Protein AF-A0A3D5CES0-F1 (afdb_monomer)

Solvent-accessible surface area (backbone atoms only — not comparable to full-atom values): 4283 Å² total; per-residue (Å²): 135,74,72,70,58,62,68,55,61,76,72,49,70,89,75,78,64,77,59,65,66,59,52,50,50,57,50,47,50,55,36,42,51,52,32,66,39,83,89,49,58,72,68,59,17,51,50,30,43,51,51,34,51,55,51,51,53,50,42,51,67,51,51,51,49,50,51,53,54,64,72,77,103

Nearest PDB structures (foldseek):
  8ovc-assembly1_I  TM=5.260E-01  e=6.350E+00  Mycolicibacterium smegmatis
  9ftz-assembly1_P  TM=5.228E-01  e=8.327E+00  Mycolicibacterium smegmatis
  9dm1-assembly1_P  TM=5.274E-01  e=7.781E+00  Mycolicibacterium smegmatis MC2 155

Foldseek 3Di:
DCVVVVVVVVPDDPPPDDDPLVVLVVVLVVLQVQLVDPVDDPVSSVVSVVVSVVSVVCCVVPVVVVVVVVVVD

Structure (mmCIF, N/CA/C/O backbone):
data_AF-A0A3D5CES0-F1
#
_entry.id   AF-A0A3D5CES0-F1
#
loop_
_atom_site.group_PDB
_atom_site.id
_atom_site.type_symbol
_atom_site.label_atom_id
_atom_site.label_alt_id
_atom_site.label_comp_id
_atom_site.label_asym_id
_atom_site.label_entity_id
_atom_site.label_seq_id
_atom_site.pdbx_PDB_ins_code
_atom_site.Cartn_x
_atom_site.Cartn_y
_atom_site.Cartn_z
_atom_site.occupancy
_atom_site.B_iso_or_equiv
_atom_site.auth_seq_id
_atom_site.auth_comp_id
_atom_site.auth_asym_id
_atom_site.auth_atom_id
_atom_site.pdbx_PDB_model_num
ATOM 1 N N . ASP A 1 1 ? 35.790 -24.644 -9.808 1.00 53.56 1 ASP A N 1
ATOM 2 C CA . ASP A 1 1 ? 34.947 -25.029 -10.943 1.00 53.56 1 ASP A CA 1
ATOM 3 C C . ASP A 1 1 ? 33.617 -24.293 -10.812 1.00 53.56 1 ASP A C 1
ATOM 5 O O . ASP A 1 1 ? 32.727 -24.754 -10.113 1.00 53.56 1 ASP A O 1
ATOM 9 N N . PHE A 1 2 ? 33.566 -23.052 -11.306 1.00 57.28 2 PHE A N 1
ATOM 10 C CA . PHE A 1 2 ? 32.391 -22.167 -11.209 1.00 57.28 2 PHE A CA 1
ATOM 11 C C . PHE A 1 2 ? 31.526 -22.215 -12.483 1.00 57.28 2 PHE A C 1
ATOM 13 O O . PHE A 1 2 ? 30.416 -21.691 -12.478 1.00 57.28 2 PHE A O 1
ATOM 20 N N . ASP A 1 3 ? 31.998 -22.888 -13.539 1.00 59.81 3 ASP A N 1
ATOM 21 C CA . ASP A 1 3 ? 31.286 -23.027 -14.818 1.00 59.81 3 ASP A CA 1
ATOM 22 C C . ASP A 1 3 ? 30.070 -23.962 -14.724 1.00 59.81 3 ASP A C 1
ATOM 24 O O . ASP A 1 3 ? 29.119 -23.827 -15.490 1.00 59.81 3 ASP A O 1
ATOM 28 N N . SER A 1 4 ? 30.032 -24.866 -13.737 1.00 60.59 4 SER A N 1
ATOM 29 C CA . SER A 1 4 ? 28.888 -25.765 -13.526 1.00 60.59 4 SER A CA 1
ATO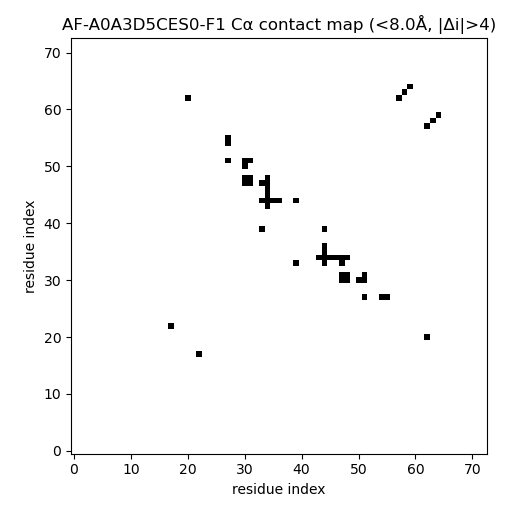M 30 C C . SER A 1 4 ? 27.597 -25.043 -13.111 1.00 60.59 4 SER A C 1
ATOM 32 O O . SER A 1 4 ? 26.518 -25.612 -13.270 1.00 60.59 4 SER A O 1
ATOM 34 N N . ALA A 1 5 ? 27.676 -23.828 -12.556 1.00 60.66 5 ALA A N 1
ATOM 35 C CA . ALA A 1 5 ? 26.501 -23.110 -12.057 1.00 60.66 5 ALA A CA 1
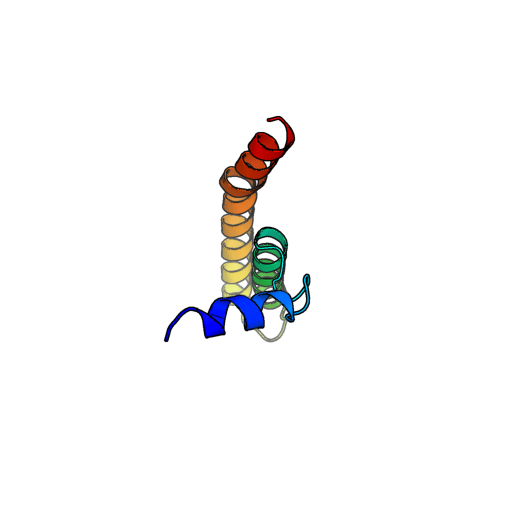ATOM 36 C C . ALA A 1 5 ? 25.663 -22.485 -13.185 1.00 60.66 5 ALA A C 1
ATOM 38 O O . ALA A 1 5 ? 24.442 -22.418 -13.068 1.00 60.66 5 ALA A O 1
ATOM 39 N N . ALA A 1 6 ? 26.298 -22.079 -14.289 1.00 61.44 6 ALA A N 1
ATOM 40 C CA . ALA A 1 6 ? 25.612 -21.472 -15.430 1.00 61.44 6 ALA A CA 1
ATOM 41 C C . ALA A 1 6 ? 24.652 -22.460 -16.118 1.00 61.44 6 ALA A C 1
ATOM 43 O O . ALA A 1 6 ? 23.539 -22.094 -16.475 1.00 61.44 6 ALA A O 1
ATOM 44 N N . ALA A 1 7 ? 25.038 -23.738 -16.208 1.00 62.31 7 ALA A N 1
ATOM 45 C CA . ALA A 1 7 ? 24.209 -24.788 -16.802 1.00 62.31 7 ALA A CA 1
ATOM 46 C C . ALA A 1 7 ? 22.939 -25.113 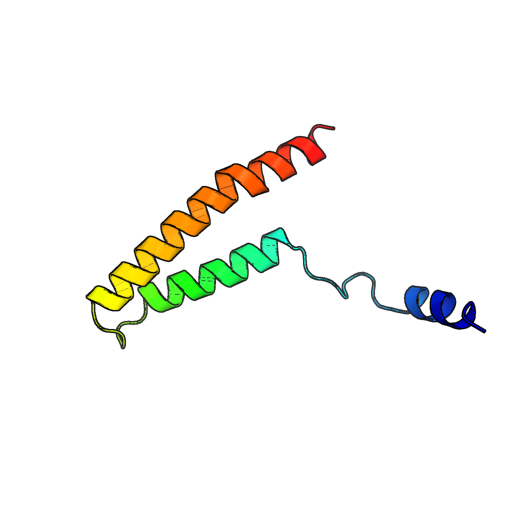-15.989 1.00 62.31 7 ALA A C 1
ATOM 48 O O . ALA A 1 7 ? 21.979 -25.653 -16.533 1.00 62.31 7 ALA A O 1
ATOM 49 N N . ALA A 1 8 ? 22.925 -24.809 -14.686 1.00 65.31 8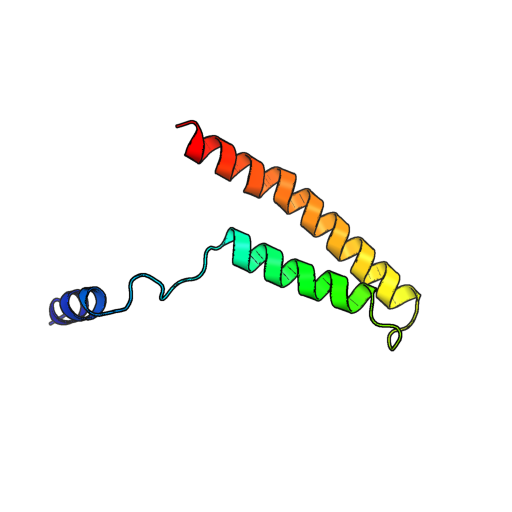 ALA A N 1
ATOM 50 C CA . ALA A 1 8 ? 21.763 -25.048 -13.833 1.00 65.31 8 ALA A CA 1
ATOM 51 C C . ALA A 1 8 ? 20.676 -23.974 -14.007 1.00 65.31 8 ALA A C 1
ATOM 53 O O . ALA A 1 8 ? 19.496 -24.279 -13.841 1.00 65.31 8 ALA A O 1
ATOM 54 N N . ASP A 1 9 ? 21.056 -22.741 -14.353 1.00 69.12 9 ASP A N 1
ATOM 55 C CA . ASP A 1 9 ? 20.131 -21.605 -14.466 1.00 69.12 9 ASP A CA 1
ATOM 56 C C . ASP A 1 9 ? 19.256 -21.688 -15.736 1.00 69.12 9 ASP A C 1
ATOM 58 O O . ASP A 1 9 ? 18.097 -21.265 -15.717 1.00 69.12 9 ASP A O 1
ATOM 62 N N . ASP A 1 10 ? 19.768 -22.337 -16.792 1.00 73.19 10 ASP A N 1
ATOM 63 C CA . ASP A 1 10 ? 19.051 -22.635 -18.046 1.00 73.19 10 ASP A CA 1
ATOM 64 C C . ASP A 1 10 ? 17.943 -23.695 -17.886 1.00 73.19 10 ASP A C 1
ATOM 66 O O . ASP A 1 10 ? 17.040 -23.788 -18.718 1.00 73.19 10 ASP A O 1
ATOM 70 N N . LEU A 1 11 ? 17.987 -24.500 -16.816 1.00 83.88 11 LEU A N 1
ATOM 71 C CA . LEU A 1 11 ? 16.974 -25.523 -16.518 1.00 83.88 11 LEU A CA 1
ATOM 72 C C . LEU A 1 11 ? 15.843 -25.007 -15.625 1.00 83.88 11 LEU A C 1
ATOM 74 O O . LEU A 1 11 ? 14.858 -25.716 -15.399 1.00 83.88 11 LEU A O 1
ATOM 78 N N . LEU A 1 12 ? 15.982 -23.799 -15.081 1.00 84.50 12 LEU A N 1
ATOM 79 C CA . LEU A 1 12 ? 14.974 -23.234 -14.202 1.00 84.50 12 LEU A CA 1
ATOM 80 C C . LEU A 1 12 ? 13.802 -22.658 -15.011 1.00 84.50 12 LEU A C 1
ATOM 82 O O . LEU A 1 12 ? 14.014 -22.076 -16.077 1.00 84.50 12 LEU A O 1
ATOM 86 N N . PRO A 1 13 ? 12.564 -22.738 -14.489 1.00 86.44 13 PRO A N 1
ATOM 87 C CA . PRO A 1 13 ? 11.403 -22.145 -15.142 1.00 86.44 13 PRO A CA 1
ATOM 88 C C . PRO A 1 13 ? 11.607 -20.653 -15.442 1.00 86.44 13 PRO A C 1
ATOM 90 O O . PRO A 1 13 ? 12.195 -19.911 -14.646 1.00 86.44 13 PRO A O 1
ATOM 93 N N . ILE A 1 14 ? 11.115 -20.215 -16.602 1.00 83.38 14 ILE A N 1
ATOM 94 C CA . ILE A 1 14 ? 11.218 -18.823 -17.071 1.00 83.38 14 ILE A CA 1
ATOM 95 C C . ILE A 1 14 ? 10.370 -17.879 -16.197 1.00 83.38 14 ILE A C 1
ATOM 97 O O . ILE A 1 14 ? 10.712 -16.714 -16.022 1.00 83.38 14 ILE A O 1
ATOM 101 N N . ASP A 1 15 ? 9.300 -18.389 -15.595 1.00 86.12 15 ASP A N 1
ATOM 102 C CA . ASP A 1 15 ? 8.334 -17.676 -14.753 1.00 86.12 15 ASP A CA 1
ATOM 103 C C . ASP A 1 15 ? 8.659 -17.731 -13.249 1.00 86.12 15 ASP A C 1
ATOM 105 O O . ASP A 1 15 ? 7.819 -17.425 -12.405 1.00 86.12 15 ASP A O 1
ATOM 109 N N . ARG A 1 16 ? 9.898 -18.078 -12.884 1.00 87.06 16 ARG A N 1
ATOM 110 C CA . ARG A 1 16 ? 10.329 -18.179 -11.477 1.00 87.06 16 ARG A CA 1
ATOM 111 C C . ARG A 1 16 ? 10.389 -16.844 -10.725 1.0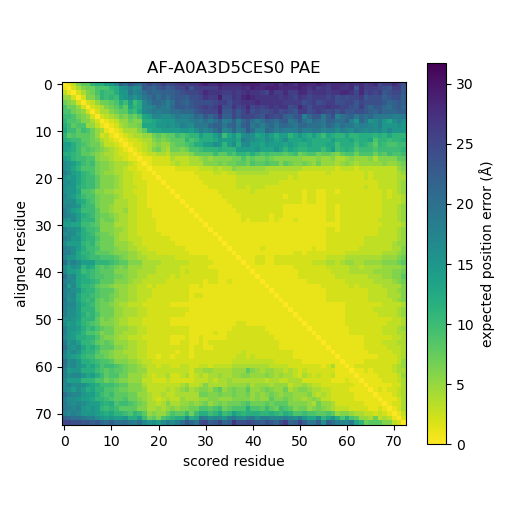0 87.06 16 ARG A C 1
ATOM 113 O O . ARG A 1 16 ? 10.522 -16.842 -9.502 1.00 87.06 16 ARG A O 1
ATOM 120 N N . PHE A 1 17 ? 10.321 -15.720 -11.438 1.00 88.25 17 PHE A N 1
ATOM 121 C CA . PHE A 1 17 ? 10.321 -14.378 -10.862 1.00 88.25 17 PHE A CA 1
ATOM 122 C C . PHE A 1 17 ? 9.012 -13.660 -11.165 1.00 88.25 17 PHE A C 1
ATOM 124 O O . PHE A 1 17 ? 8.498 -13.707 -12.281 1.00 88.25 17 PHE A O 1
ATOM 131 N N . LEU A 1 18 ? 8.501 -12.950 -10.163 1.00 89.06 18 LEU A N 1
ATOM 132 C CA . LEU A 1 18 ? 7.341 -12.087 -10.324 1.00 89.06 18 LEU A CA 1
ATOM 133 C C . LEU A 1 18 ? 7.754 -10.742 -10.920 1.00 89.06 18 LEU A C 1
ATOM 135 O O . LEU A 1 18 ? 8.837 -10.224 -10.633 1.00 89.06 18 LEU A O 1
ATOM 139 N N . ASP A 1 19 ? 6.847 -10.146 -11.693 1.00 91.75 19 ASP A N 1
ATOM 140 C CA . ASP A 1 19 ? 6.988 -8.760 -12.123 1.00 91.75 19 ASP A CA 1
ATOM 141 C C . ASP A 1 19 ? 7.066 -7.844 -10.891 1.00 91.75 19 ASP A C 1
ATOM 143 O O . ASP A 1 19 ? 6.301 -7.972 -9.923 1.00 91.75 19 ASP A O 1
ATOM 147 N N . ARG A 1 20 ? 8.045 -6.942 -10.901 1.00 92.25 20 ARG A N 1
ATOM 148 C CA . ARG A 1 20 ? 8.358 -6.097 -9.749 1.00 92.25 20 ARG A CA 1
ATOM 149 C C . ARG A 1 20 ? 7.223 -5.119 -9.464 1.00 92.25 20 ARG A C 1
ATOM 151 O O . ARG A 1 20 ? 6.914 -4.865 -8.300 1.00 92.25 20 ARG A O 1
ATOM 158 N N . GLU A 1 21 ? 6.631 -4.549 -10.502 1.00 94.06 21 GLU A N 1
ATOM 159 C CA . GLU A 1 21 ? 5.551 -3.581 -10.422 1.00 94.06 21 GLU A CA 1
ATOM 160 C C . GLU A 1 21 ? 4.266 -4.256 -9.923 1.00 94.06 21 GLU A C 1
ATOM 162 O O . GLU A 1 21 ? 3.620 -3.722 -9.020 1.00 94.06 21 GLU A O 1
ATOM 167 N N . LEU A 1 22 ? 3.955 -5.467 -10.398 1.00 93.94 22 LEU A N 1
ATOM 168 C CA . LEU A 1 22 ? 2.855 -6.276 -9.856 1.00 93.94 22 LEU A CA 1
ATOM 169 C C . LEU A 1 22 ? 3.085 -6.666 -8.391 1.00 93.94 22 LEU A C 1
ATOM 171 O O . LEU A 1 22 ? 2.164 -6.576 -7.581 1.00 93.94 22 LEU A O 1
ATOM 175 N N . SER A 1 23 ? 4.312 -7.044 -8.024 1.00 95.50 23 SER A N 1
ATOM 176 C CA . SER A 1 23 ? 4.658 -7.358 -6.630 1.00 95.50 23 SER A CA 1
ATOM 177 C C . SER A 1 23 ? 4.479 -6.143 -5.715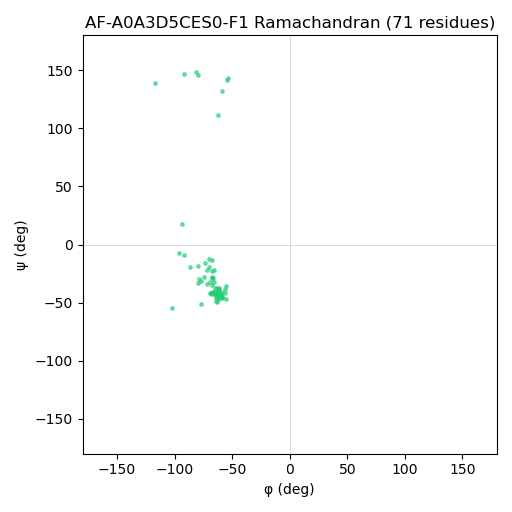 1.00 95.50 23 SER A C 1
ATOM 179 O O . SER A 1 23 ? 3.984 -6.269 -4.596 1.00 95.50 23 SER A O 1
ATOM 181 N N . TRP A 1 24 ? 4.835 -4.950 -6.200 1.00 96.06 24 TRP A N 1
ATOM 182 C CA . TRP A 1 24 ? 4.624 -3.701 -5.472 1.00 96.06 24 TRP A CA 1
ATOM 183 C C . TRP A 1 24 ? 3.128 -3.401 -5.290 1.00 96.06 24 TRP A C 1
ATOM 185 O O . TRP A 1 24 ? 2.703 -3.049 -4.190 1.00 96.06 24 TRP A O 1
ATOM 195 N N . LEU A 1 25 ? 2.310 -3.591 -6.332 1.00 97.06 25 LEU A N 1
ATOM 196 C CA . LEU A 1 25 ? 0.856 -3.409 -6.239 1.00 97.06 25 LEU A CA 1
ATOM 197 C C . LEU A 1 25 ? 0.221 -4.399 -5.258 1.00 97.06 25 LEU A C 1
ATOM 199 O O . LEU A 1 25 ? -0.608 -3.999 -4.445 1.00 97.06 25 LEU A O 1
ATOM 203 N N . ALA A 1 26 ? 0.645 -5.664 -5.281 1.00 97.44 26 ALA A N 1
ATOM 204 C CA . ALA A 1 26 ? 0.182 -6.675 -4.334 1.00 97.44 26 ALA A CA 1
ATOM 205 C C . ALA A 1 26 ? 0.530 -6.307 -2.884 1.00 97.44 26 ALA A C 1
ATOM 207 O O . ALA A 1 26 ? -0.280 -6.516 -1.985 1.00 97.44 26 ALA A O 1
ATOM 208 N N . PHE A 1 27 ? 1.703 -5.713 -2.650 1.00 97.69 27 PHE A N 1
ATOM 209 C CA . PHE A 1 27 ? 2.051 -5.163 -1.342 1.00 97.69 27 PHE A CA 1
ATOM 210 C C . PHE A 1 27 ? 1.115 -4.015 -0.941 1.00 97.69 27 PHE A C 1
ATOM 212 O O . PHE A 1 27 ? 0.557 -4.047 0.154 1.00 97.69 27 PHE A O 1
ATOM 219 N N . ASN A 1 28 ? 0.891 -3.027 -1.816 1.00 98.19 28 ASN A N 1
ATOM 220 C CA . ASN A 1 28 ? 0.041 -1.884 -1.471 1.00 98.19 28 ASN A CA 1
ATOM 221 C C . ASN A 1 28 ? -1.433 -2.291 -1.282 1.00 98.19 28 ASN A C 1
ATOM 223 O O . ASN A 1 28 ? -2.133 -1.708 -0.459 1.00 98.19 28 ASN A O 1
ATOM 227 N N . GLN A 1 29 ? -1.884 -3.349 -1.963 1.00 98.56 29 GLN A N 1
ATOM 228 C CA . GLN A 1 29 ? -3.187 -3.969 -1.718 1.00 98.56 29 GLN A CA 1
ATOM 229 C C . GLN A 1 29 ? -3.319 -4.463 -0.269 1.00 98.56 29 GLN A C 1
ATOM 231 O O . GLN A 1 29 ? -4.352 -4.242 0.352 1.00 98.56 29 GLN A O 1
ATOM 236 N N . ARG A 1 30 ? -2.270 -5.061 0.313 1.00 98.62 30 ARG A N 1
ATOM 237 C CA . ARG A 1 30 ? -2.291 -5.477 1.729 1.00 98.62 30 ARG A CA 1
ATOM 238 C C . ARG A 1 30 ? -2.378 -4.294 2.689 1.00 98.62 30 ARG A C 1
ATOM 240 O O . ARG A 1 30 ? -3.003 -4.408 3.736 1.00 98.62 30 ARG A O 1
ATOM 247 N N . VAL A 1 31 ? -1.791 -3.152 2.335 1.00 98.62 31 VAL A N 1
ATOM 248 C CA . VAL A 1 31 ? -1.935 -1.917 3.124 1.00 98.62 31 VAL A CA 1
ATOM 249 C C . VAL A 1 31 ? -3.386 -1.426 3.099 1.00 98.62 31 VAL A C 1
ATOM 251 O O . VAL A 1 31 ? -3.914 -1.032 4.137 1.00 98.62 31 VAL A O 1
ATOM 254 N N . LEU A 1 32 ? -4.050 -1.493 1.940 1.00 98.75 32 LEU A N 1
ATOM 255 C CA . LEU A 1 32 ? -5.466 -1.141 1.817 1.00 98.75 32 LEU A CA 1
ATOM 256 C C . LEU A 1 32 ? -6.366 -2.088 2.619 1.00 98.75 32 LEU A C 1
ATOM 258 O O . LEU A 1 32 ? -7.260 -1.622 3.317 1.00 98.75 32 LEU A O 1
ATOM 262 N N . GLU A 1 33 ? -6.091 -3.392 2.588 1.00 98.75 33 GLU A N 1
ATOM 263 C CA . GLU A 1 33 ? -6.833 -4.381 3.382 1.00 98.75 33 GLU A CA 1
ATOM 264 C C . GLU A 1 33 ? -6.799 -4.054 4.887 1.00 98.75 33 GLU A C 1
ATOM 266 O O . GLU A 1 33 ? -7.819 -4.169 5.562 1.00 98.75 33 GLU A O 1
ATOM 271 N N . LEU A 1 34 ? -5.667 -3.563 5.413 1.00 98.69 34 LEU A N 1
ATOM 272 C CA . LEU A 1 34 ? -5.576 -3.093 6.804 1.00 98.69 34 LEU A CA 1
ATOM 273 C C . LEU A 1 34 ? -6.413 -1.827 7.049 1.00 98.69 34 LEU A C 1
ATOM 275 O O . LEU A 1 34 ? -7.012 -1.670 8.108 1.00 98.69 34 LEU A O 1
ATOM 279 N N . ALA A 1 35 ? -6.518 -0.920 6.078 1.00 98.69 35 ALA A N 1
ATOM 280 C CA . ALA A 1 35 ? -7.413 0.234 6.197 1.00 98.69 35 ALA A CA 1
ATOM 281 C C . AL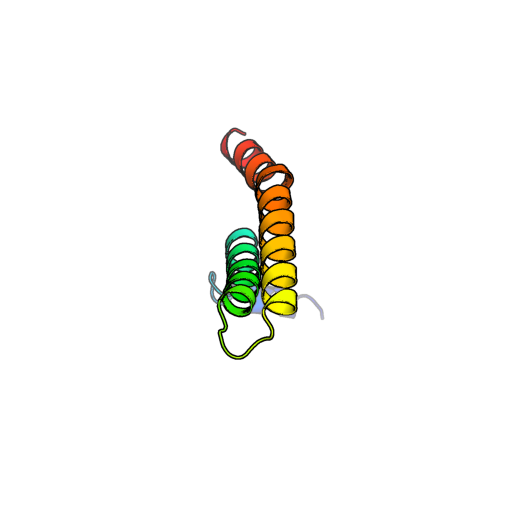A A 1 35 ? -8.905 -0.171 6.199 1.00 98.69 35 ALA A C 1
ATOM 283 O O . ALA A 1 35 ? -9.757 0.505 6.793 1.00 98.69 35 ALA A O 1
ATOM 284 N N . GLU A 1 36 ? -9.240 -1.281 5.547 1.00 98.62 36 GLU A N 1
ATOM 285 C CA . GLU A 1 36 ? -10.603 -1.804 5.434 1.00 98.62 36 GLU A CA 1
ATOM 286 C C . GLU A 1 36 ? -11.015 -2.699 6.611 1.00 98.62 36 GLU A C 1
ATOM 288 O O . GLU A 1 36 ? -12.215 -2.834 6.853 1.00 98.62 36 GLU A O 1
ATOM 293 N N . ASP A 1 37 ? -10.062 -3.236 7.380 1.00 98.69 37 ASP A N 1
ATOM 294 C CA . ASP A 1 37 ? -10.325 -4.158 8.489 1.00 98.69 37 ASP A CA 1
ATOM 295 C C . ASP A 1 37 ? -11.163 -3.504 9.611 1.00 98.69 37 ASP A C 1
ATOM 297 O O . ASP A 1 37 ? -10.665 -2.635 10.335 1.00 98.69 37 ASP A O 1
ATOM 301 N N . PRO A 1 38 ? -12.431 -3.920 9.817 1.00 98.19 38 PRO A N 1
ATOM 302 C CA . PRO A 1 38 ? -13.276 -3.382 10.880 1.00 98.19 38 PRO A CA 1
ATOM 303 C C . PRO A 1 38 ? -12.829 -3.806 12.289 1.00 98.19 38 PRO A C 1
ATOM 305 O O . PRO A 1 38 ? -13.330 -3.249 13.266 1.00 98.19 38 PRO A O 1
ATOM 308 N N . GLY A 1 39 ? -11.918 -4.778 12.411 1.00 98.50 39 GLY A N 1
ATOM 309 C CA . GLY A 1 39 ? -11.303 -5.194 13.669 1.00 98.50 39 GLY A CA 1
ATOM 310 C C . GLY A 1 39 ? -10.268 -4.202 14.209 1.00 98.50 39 GLY A C 1
ATOM 311 O O . GLY A 1 39 ? -9.936 -4.264 15.394 1.00 98.50 39 GLY A O 1
ATOM 312 N N . LEU A 1 40 ? -9.791 -3.266 13.379 1.00 98.50 40 LEU A N 1
ATOM 313 C CA . LEU A 1 40 ? -8.833 -2.241 13.784 1.00 98.50 40 LEU A CA 1
ATOM 314 C C . LEU A 1 40 ? -9.522 -0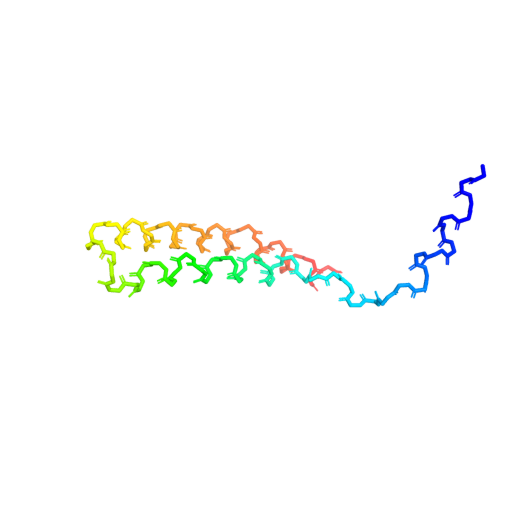.952 14.270 1.00 98.50 40 LEU A C 1
ATOM 316 O O . LEU A 1 40 ? -10.562 -0.545 13.734 1.00 98.50 40 LEU A O 1
ATOM 320 N N . PRO A 1 41 ? -8.933 -0.239 15.250 1.00 98.62 41 PRO A N 1
ATOM 321 C CA . PRO A 1 41 ? -9.407 1.073 15.670 1.00 98.62 41 PRO A CA 1
ATOM 322 C C . PRO A 1 41 ? -9.523 2.062 14.492 1.00 98.62 41 PRO A C 1
ATOM 324 O O . PRO A 1 41 ? -8.643 2.099 13.629 1.00 98.62 41 PRO A O 1
ATOM 327 N N . PRO A 1 42 ? -10.540 2.948 14.464 1.00 98.31 42 PRO A N 1
ATOM 328 C CA . PRO A 1 42 ? -10.764 3.855 13.332 1.00 98.31 42 PRO A CA 1
ATOM 329 C C . PRO A 1 42 ? -9.565 4.739 12.959 1.00 98.31 42 PRO A C 1
ATOM 331 O O . PRO A 1 42 ? -9.337 5.000 11.781 1.00 98.31 42 PRO A O 1
ATOM 334 N N . LEU A 1 43 ? -8.784 5.190 13.945 1.00 98.62 43 LEU A N 1
ATOM 335 C CA . LEU A 1 43 ? -7.592 6.007 13.694 1.00 98.62 43 LEU A CA 1
ATOM 336 C C . LEU A 1 43 ? -6.445 5.199 13.079 1.00 98.62 43 LEU A C 1
ATOM 338 O O . LEU A 1 43 ? -5.704 5.719 12.253 1.00 98.62 43 LEU A O 1
ATOM 342 N N . GLU A 1 44 ? -6.314 3.926 13.443 1.00 98.69 44 GLU A N 1
ATOM 343 C CA . GLU A 1 44 ? -5.308 3.040 12.859 1.00 98.69 44 GLU A CA 1
ATOM 344 C C . GLU A 1 44 ? -5.638 2.740 11.394 1.00 98.69 44 GLU A C 1
ATOM 346 O O . GLU A 1 44 ? -4.779 2.859 10.522 1.00 98.69 44 GLU A O 1
ATOM 351 N N . ARG A 1 45 ? -6.918 2.504 11.095 1.00 98.81 45 A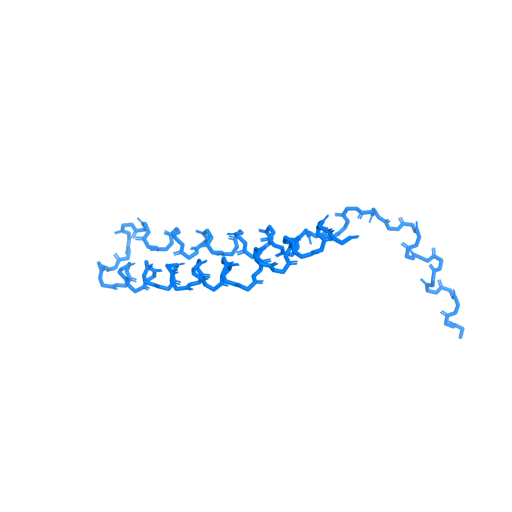RG A N 1
ATOM 352 C CA . ARG A 1 45 ? -7.419 2.376 9.721 1.00 98.81 45 ARG A CA 1
ATOM 353 C C . ARG A 1 45 ? -7.182 3.638 8.891 1.00 98.81 45 ARG A C 1
ATOM 355 O O . ARG A 1 45 ? -6.755 3.549 7.744 1.00 98.81 45 ARG A O 1
ATOM 362 N N . ALA A 1 46 ? -7.417 4.818 9.473 1.00 98.69 46 ALA A N 1
ATOM 363 C CA . ALA A 1 46 ? -7.136 6.094 8.816 1.00 98.69 46 ALA A CA 1
ATOM 364 C C . ALA A 1 46 ? -5.636 6.278 8.522 1.00 98.69 46 ALA A C 1
ATOM 366 O O . ALA A 1 46 ? -5.283 6.770 7.450 1.00 98.69 46 ALA A O 1
ATOM 367 N N . ASN A 1 47 ? -4.755 5.833 9.424 1.00 98.69 47 ASN A N 1
ATOM 368 C CA . ASN A 1 47 ? -3.312 5.834 9.184 1.00 98.69 47 ASN A CA 1
ATOM 369 C C . ASN A 1 47 ? -2.934 4.899 8.026 1.00 98.69 47 ASN A C 1
ATOM 371 O O . ASN A 1 47 ? -2.203 5.321 7.132 1.00 98.69 47 ASN A O 1
ATOM 375 N N . PHE A 1 48 ? -3.460 3.670 7.986 1.00 98.81 48 PHE A N 1
ATOM 376 C CA . PHE A 1 48 ? -3.224 2.757 6.860 1.00 98.81 48 PHE A CA 1
ATOM 377 C C . PHE A 1 48 ? -3.754 3.313 5.535 1.00 98.81 48 PHE A C 1
ATOM 379 O O . PHE A 1 48 ? -3.069 3.205 4.520 1.00 98.81 48 PHE A O 1
ATOM 386 N N . LEU A 1 49 ? -4.910 3.983 5.543 1.00 98.69 49 LEU A N 1
ATOM 387 C CA . LEU A 1 49 ? -5.452 4.635 4.351 1.00 98.69 49 LEU A CA 1
ATOM 388 C C . LEU A 1 49 ? -4.537 5.761 3.846 1.00 98.69 49 LEU A C 1
ATOM 390 O O . LEU A 1 49 ? -4.307 5.876 2.642 1.00 98.69 49 LEU A O 1
ATOM 394 N N . ALA A 1 50 ? -3.985 6.568 4.756 1.00 98.69 50 ALA A N 1
ATOM 395 C CA . ALA A 1 50 ? -3.023 7.609 4.405 1.00 98.69 50 ALA A CA 1
ATOM 396 C C . ALA A 1 50 ? -1.727 7.015 3.827 1.00 98.69 50 ALA A C 1
ATOM 398 O O . ALA A 1 50 ? -1.241 7.493 2.803 1.00 98.69 50 ALA A O 1
ATOM 399 N N . ILE A 1 51 ? -1.207 5.938 4.428 1.00 98.69 51 ILE A N 1
ATOM 400 C CA . ILE A 1 51 ? -0.025 5.220 3.925 1.00 98.69 51 ILE A CA 1
ATOM 401 C C . ILE A 1 51 ? -0.295 4.657 2.524 1.00 98.69 51 ILE A C 1
ATOM 403 O O . ILE A 1 51 ? 0.517 4.854 1.622 1.00 98.69 51 ILE A O 1
ATOM 407 N N . PHE A 1 52 ? -1.441 4.000 2.317 1.00 98.69 52 PHE A N 1
ATOM 408 C CA . PHE A 1 52 ? -1.846 3.476 1.012 1.00 98.69 52 PHE A CA 1
ATOM 409 C C . PHE A 1 52 ? -1.858 4.570 -0.065 1.00 98.69 52 PHE A C 1
ATOM 411 O O . PHE A 1 52 ? -1.303 4.364 -1.148 1.00 98.69 52 PHE A O 1
ATOM 418 N N . ALA A 1 53 ? -2.455 5.729 0.239 1.00 98.50 53 ALA A N 1
ATOM 419 C CA . ALA A 1 53 ? -2.542 6.856 -0.684 1.00 98.50 53 ALA A CA 1
ATOM 420 C C . ALA A 1 53 ? -1.154 7.417 -1.034 1.00 98.50 53 ALA A C 1
ATOM 422 O O . ALA A 1 53 ? -0.827 7.545 -2.211 1.00 98.50 53 ALA A O 1
ATOM 423 N N . SER A 1 54 ? -0.301 7.668 -0.033 1.00 98.31 54 SER A N 1
ATOM 424 C CA . SER A 1 54 ? 1.067 8.153 -0.260 1.00 98.31 54 SER A CA 1
ATOM 425 C C . SER A 1 54 ? 1.916 7.173 -1.074 1.00 98.31 54 SER A C 1
ATOM 427 O O . SER A 1 54 ? 2.627 7.586 -1.991 1.00 98.31 54 SER A O 1
ATOM 429 N N . ASN A 1 55 ? 1.810 5.873 -0.790 1.00 98.12 55 ASN A N 1
ATOM 430 C CA . ASN A 1 55 ? 2.476 4.839 -1.578 1.00 98.12 55 ASN A CA 1
ATOM 431 C C . ASN A 1 55 ? 1.998 4.869 -3.037 1.00 98.12 55 ASN A C 1
ATOM 433 O O . ASN A 1 55 ? 2.804 4.765 -3.963 1.00 98.12 55 ASN A O 1
ATOM 437 N N . LEU A 1 56 ? 0.684 4.989 -3.252 1.00 97.75 56 LEU A N 1
ATOM 438 C CA . LEU A 1 56 ? 0.095 4.996 -4.587 1.00 97.75 56 LEU A CA 1
ATOM 439 C C . LEU A 1 56 ? 0.581 6.201 -5.404 1.00 97.75 56 LEU A C 1
ATOM 441 O O . LEU A 1 56 ? 0.954 6.033 -6.566 1.00 97.75 56 LEU A O 1
ATOM 445 N N . ASP A 1 57 ? 0.657 7.381 -4.787 1.00 97.88 57 ASP A N 1
ATOM 446 C CA . ASP A 1 57 ? 1.214 8.580 -5.417 1.00 97.88 57 ASP A CA 1
ATOM 447 C C . ASP A 1 57 ? 2.672 8.361 -5.856 1.00 97.88 57 ASP A C 1
ATOM 449 O O . ASP A 1 57 ? 3.031 8.651 -7.002 1.00 97.88 57 ASP A O 1
ATOM 453 N N . GLU A 1 58 ? 3.513 7.781 -4.991 1.00 96.75 58 GLU A N 1
ATOM 454 C CA . GLU A 1 58 ? 4.900 7.440 -5.335 1.00 96.75 58 GLU A CA 1
ATOM 455 C C . GLU A 1 58 ? 4.969 6.461 -6.517 1.00 96.75 58 GLU A C 1
ATOM 457 O O . GLU A 1 58 ? 5.763 6.648 -7.448 1.00 96.75 58 GLU A O 1
ATOM 462 N N . PHE A 1 59 ? 4.117 5.433 -6.526 1.00 95.50 59 PHE A N 1
ATOM 463 C CA . PHE A 1 59 ? 4.069 4.462 -7.615 1.00 95.50 59 PHE A CA 1
ATOM 464 C C . PHE A 1 59 ? 3.773 5.125 -8.961 1.00 95.50 59 PHE A C 1
ATOM 466 O O . PHE A 1 59 ? 4.466 4.860 -9.948 1.00 95.50 59 PHE A O 1
ATOM 473 N N . PHE A 1 60 ? 2.797 6.030 -9.018 1.00 94.12 60 PHE A N 1
ATOM 474 C CA . PHE A 1 60 ? 2.488 6.736 -10.258 1.00 94.12 60 PHE A CA 1
ATOM 475 C C . PHE A 1 60 ? 3.598 7.704 -10.674 1.00 94.12 60 PHE A C 1
ATOM 477 O O . PHE A 1 60 ? 3.975 7.728 -11.850 1.00 94.12 60 PHE A O 1
ATOM 484 N N . MET A 1 61 ? 4.162 8.459 -9.729 1.00 93.56 61 MET A N 1
ATOM 485 C CA . MET A 1 61 ? 5.220 9.428 -10.023 1.00 93.56 61 MET A CA 1
ATOM 486 C C . MET A 1 61 ? 6.520 8.767 -10.491 1.00 93.56 61 MET A C 1
ATOM 488 O O . MET A 1 61 ? 7.161 9.266 -11.415 1.00 93.56 61 MET A O 1
ATOM 492 N N . VAL A 1 62 ? 6.917 7.647 -9.884 1.00 91.44 62 VAL A N 1
ATOM 493 C CA . VAL A 1 62 ? 8.224 7.020 -10.134 1.00 91.44 62 VAL A CA 1
ATOM 494 C C . VAL A 1 62 ? 8.107 5.808 -11.056 1.00 91.44 62 VAL A C 1
ATOM 496 O O . VAL A 1 62 ? 8.796 5.730 -12.077 1.00 91.44 62 VAL A O 1
ATOM 499 N N . ARG A 1 63 ? 7.252 4.834 -10.717 1.00 91.12 63 ARG A N 1
ATOM 500 C CA . ARG A 1 63 ? 7.211 3.529 -11.403 1.00 91.12 63 ARG A CA 1
ATOM 501 C C . ARG A 1 63 ? 6.507 3.621 -12.747 1.00 91.12 63 ARG A C 1
ATOM 503 O O . ARG A 1 63 ? 7.085 3.217 -13.754 1.00 91.12 63 ARG A O 1
ATOM 510 N N . VAL A 1 64 ? 5.305 4.196 -12.791 1.00 91.00 64 VAL A N 1
ATOM 511 C CA . VAL A 1 64 ? 4.543 4.330 -14.046 1.00 91.00 64 VAL A CA 1
ATOM 512 C C . VAL A 1 64 ? 5.268 5.250 -15.028 1.00 91.00 64 VAL A C 1
ATOM 514 O O . VAL A 1 64 ? 5.359 4.926 -16.214 1.00 91.00 64 VAL A O 1
ATOM 517 N N . ALA A 1 65 ? 5.838 6.360 -14.551 1.00 90.62 65 ALA A N 1
ATOM 518 C CA . ALA A 1 65 ? 6.665 7.236 -15.379 1.00 90.62 65 ALA A CA 1
ATOM 519 C C . ALA A 1 65 ? 7.875 6.490 -15.976 1.00 90.62 65 ALA A C 1
ATOM 521 O O . ALA A 1 65 ? 8.136 6.588 -17.178 1.00 90.62 65 ALA A O 1
ATOM 522 N N . GLY A 1 66 ? 8.573 5.688 -15.163 1.00 89.88 66 GLY A N 1
ATOM 523 C CA . GLY A 1 66 ? 9.686 4.851 -15.614 1.00 89.88 66 GLY A CA 1
ATOM 524 C C . GLY A 1 66 ? 9.273 3.793 -16.642 1.00 89.88 66 GLY A C 1
ATOM 525 O O . GLY A 1 66 ? 9.930 3.652 -17.674 1.00 89.88 66 GLY A O 1
ATOM 526 N N . LEU A 1 67 ? 8.161 3.088 -16.411 1.00 89.69 67 LEU A N 1
ATOM 527 C CA . LEU A 1 67 ? 7.637 2.081 -17.337 1.00 89.69 67 LEU A CA 1
ATOM 528 C C . LEU A 1 67 ? 7.265 2.703 -18.688 1.00 89.69 67 LEU A C 1
ATOM 530 O O . LEU A 1 67 ? 7.669 2.177 -19.723 1.00 89.69 67 LEU A O 1
ATOM 534 N N . LYS A 1 68 ? 6.572 3.850 -18.687 1.00 89.44 68 LYS A N 1
ATOM 535 C CA . LYS A 1 68 ? 6.232 4.581 -19.919 1.00 89.44 68 LYS A CA 1
ATOM 536 C C . LYS A 1 68 ? 7.478 4.923 -20.734 1.00 89.44 68 LYS A C 1
ATOM 538 O O . LYS A 1 68 ? 7.474 4.735 -21.944 1.00 89.44 68 LYS A O 1
ATOM 543 N N . ARG A 1 69 ? 8.562 5.356 -20.081 1.00 88.56 69 ARG A N 1
ATOM 544 C CA . ARG A 1 69 ? 9.834 5.636 -20.764 1.00 88.56 69 ARG A CA 1
ATOM 545 C C . ARG A 1 69 ? 10.431 4.392 -21.432 1.00 88.56 69 ARG A C 1
ATOM 547 O O . ARG A 1 69 ? 10.921 4.509 -22.548 1.00 88.56 69 ARG A O 1
ATOM 554 N N . ARG A 1 70 ? 10.377 3.224 -20.778 1.00 88.38 70 ARG A N 1
ATOM 555 C CA . ARG A 1 70 ? 10.894 1.954 -21.329 1.00 88.38 70 ARG A CA 1
ATOM 556 C C . ARG A 1 70 ? 10.084 1.424 -22.509 1.00 88.38 70 ARG A C 1
ATOM 558 O O . ARG A 1 70 ? 10.655 0.751 -23.342 1.00 88.38 70 ARG A O 1
ATOM 565 N N . ILE A 1 71 ? 8.773 1.668 -22.539 1.00 89.06 71 ILE A N 1
ATOM 566 C CA . ILE A 1 71 ? 7.899 1.188 -23.625 1.00 89.06 71 ILE A CA 1
ATOM 567 C C . ILE A 1 71 ? 8.010 2.086 -24.865 1.00 89.06 71 ILE A C 1
ATOM 569 O O . ILE A 1 71 ? 7.850 1.618 -25.985 1.00 89.06 71 ILE A O 1
ATOM 573 N N . VAL A 1 72 ? 8.238 3.388 -24.665 1.00 81.75 72 VAL A N 1
ATOM 574 C CA . VAL A 1 72 ? 8.350 4.376 -25.755 1.00 81.75 72 VAL A CA 1
ATOM 575 C C . VAL A 1 72 ? 9.731 4.354 -26.428 1.00 81.75 72 VAL A C 1
ATOM 577 O O . VAL A 1 72 ? 9.866 4.871 -27.535 1.00 81.75 72 VAL A O 1
ATOM 580 N N . THR A 1 73 ? 10.740 3.783 -25.766 1.00 56.38 73 THR A N 1
ATOM 581 C CA . THR A 1 73 ? 12.104 3.621 -26.298 1.00 56.38 73 THR A CA 1
ATOM 582 C C . THR A 1 73 ? 12.257 2.231 -26.894 1.00 56.38 73 THR A C 1
ATOM 584 O O . THR A 1 73 ? 12.862 2.130 -27.981 1.00 56.38 73 THR A O 1
#

Mean predicted aligned error: 7.01 Å

Secondary structure (DSSP, 8-state):
--GGGHHHHTTS-TTSS--HHHHHHHHHHHHHHHHH-TTS-HHHHHHHHHHHHHHHHHIIIIIIHHHHHHHH-

Sequence (73 aa):
DFDSAAAADDLLPIDRFLDRELSWLAFNQRVLELAEDPGLPPLERANFLAIFASNLDEFFMVRVAGLKRRIVT

Radius of gyration: 18.93 Å; Cα contacts (8 Å, |Δi|>4): 27; chains: 1; bounding box: 48×35×42 Å

pLDDT: mean 89.6, std 12.75, range [53.56, 98.81]